Protein AF-A0A821YW10-F1 (afdb_monomer_lite)

Sequence (83 aa):
MDSSTQQEFENTNNDSEFPIRRANARLVIPDSEDLTIVDPIIGYAKEPLIPLKDACIPLVPIVYNILVYASIALEHTPDNPAN

pLDDT: mean 70.24, std 18.45, range [37.84, 95.06]

Secondary structure (DSSP, 8-state):
--------------------------------S------HHHHHHTSPPPPHHHHTGGGTTTSTTHHHHHHHHHHHS-SS---

Radius of gyration: 25.29 Å; chains: 1; bounding box: 42×36×80 Å

Structure (mmCIF, N/CA/C/O backbone):
data_AF-A0A821YW10-F1
#
_entry.id   AF-A0A821YW10-F1
#
loop_
_atom_site.group_PDB
_atom_site.id
_atom_site.type_symbol
_atom_site.label_atom_id
_atom_site.label_alt_id
_atom_site.label_comp_id
_atom_site.label_asym_id
_atom_site.label_entity_id
_atom_site.label_seq_id
_atom_site.pdbx_PDB_ins_code
_atom_site.Cartn_x
_atom_site.Cartn_y
_atom_site.Cartn_z
_atom_site.occupancy
_atom_site.B_iso_or_equiv
_atom_site.auth_seq_id
_atom_site.auth_comp_id
_atom_site.auth_asym_id
_atom_site.auth_atom_id
_atom_site.pdbx_PDB_model_num
ATOM 1 N N . MET A 1 1 ? 20.452 29.845 -58.859 1.00 41.38 1 MET A N 1
ATOM 2 C CA . MET A 1 1 ? 18.999 30.017 -58.669 1.00 41.38 1 MET A CA 1
ATOM 3 C C . MET A 1 1 ? 18.418 28.632 -58.805 1.00 41.38 1 MET A C 1
ATOM 5 O O . MET A 1 1 ? 18.189 28.218 -59.927 1.00 41.38 1 MET A O 1
ATOM 9 N N . ASP A 1 2 ? 18.258 27.924 -57.690 1.00 37.84 2 ASP A N 1
ATOM 10 C CA . ASP A 1 2 ? 17.658 26.593 -57.678 1.00 37.84 2 ASP A CA 1
ATOM 11 C C . ASP A 1 2 ? 16.554 26.589 -56.623 1.00 37.84 2 ASP A C 1
ATOM 13 O O . ASP A 1 2 ? 16.787 26.897 -55.454 1.00 37.84 2 ASP A O 1
ATOM 17 N N . SER A 1 3 ? 15.336 26.300 -57.071 1.00 45.56 3 SER A N 1
ATOM 18 C CA . SER A 1 3 ? 14.204 25.964 -56.218 1.00 45.56 3 SER A CA 1
ATOM 19 C C . SER A 1 3 ? 14.165 24.449 -56.061 1.00 45.56 3 SER A C 1
ATOM 21 O O . SER A 1 3 ? 14.128 23.720 -57.049 1.00 45.56 3 SER A O 1
ATOM 23 N N . SER A 1 4 ? 14.118 23.966 -54.825 1.00 50.47 4 SER A N 1
ATOM 24 C CA . SER A 1 4 ? 13.557 22.655 -54.497 1.00 50.47 4 SER A CA 1
ATOM 25 C C . SER A 1 4 ? 13.000 22.715 -53.084 1.00 50.47 4 SER A C 1
ATOM 27 O O . SER A 1 4 ? 13.727 22.809 -52.101 1.00 50.47 4 SER A O 1
ATOM 29 N N . THR A 1 5 ? 11.674 22.736 -53.030 1.00 46.97 5 THR A N 1
ATOM 30 C CA . THR A 1 5 ? 10.851 22.608 -51.835 1.00 46.97 5 THR A CA 1
ATOM 31 C C . THR A 1 5 ? 11.057 21.220 -51.238 1.00 46.97 5 THR A C 1
ATOM 33 O O . THR A 1 5 ? 10.771 20.223 -51.895 1.00 46.97 5 THR A O 1
ATOM 36 N N . GLN A 1 6 ? 11.495 21.157 -49.983 1.00 52.94 6 GLN A N 1
ATOM 37 C CA . GLN A 1 6 ? 11.181 20.047 -49.090 1.00 52.94 6 GLN A CA 1
ATOM 38 C C . GLN A 1 6 ? 10.517 20.642 -47.853 1.00 52.94 6 GLN A C 1
ATOM 40 O O . GLN A 1 6 ? 11.112 21.378 -47.072 1.00 52.94 6 GLN A O 1
ATOM 45 N N . GLN A 1 7 ? 9.221 20.389 -47.786 1.00 48.00 7 GLN A N 1
ATOM 46 C CA . GLN A 1 7 ? 8.339 20.608 -46.660 1.00 48.00 7 GLN A CA 1
ATOM 47 C C . GLN A 1 7 ? 8.401 19.305 -45.868 1.00 48.00 7 GLN A C 1
ATOM 49 O O . GLN A 1 7 ? 8.096 18.290 -46.480 1.00 48.00 7 GLN A O 1
ATOM 54 N N . GLU A 1 8 ? 8.803 19.304 -44.592 1.00 43.12 8 GLU A N 1
ATOM 55 C CA . GLU A 1 8 ? 8.373 18.268 -43.644 1.00 43.12 8 GLU A CA 1
ATOM 56 C C . GLU A 1 8 ? 8.776 18.539 -42.182 1.00 43.12 8 GLU A C 1
ATOM 58 O O . GLU A 1 8 ? 9.917 18.860 -41.859 1.00 43.12 8 GLU A O 1
ATOM 63 N N . PHE A 1 9 ? 7.756 18.342 -41.348 1.00 43.16 9 PHE A N 1
ATOM 64 C CA . PHE A 1 9 ? 7.698 18.083 -39.912 1.00 43.16 9 PHE A CA 1
ATOM 65 C C . PHE A 1 9 ? 8.001 19.201 -38.904 1.00 43.16 9 PHE A C 1
ATOM 67 O O . PHE A 1 9 ? 9.132 19.552 -38.578 1.00 43.16 9 PHE A O 1
ATOM 74 N N . GLU A 1 10 ? 6.876 19.693 -38.374 1.00 46.50 10 GLU A N 1
ATOM 75 C CA . GLU A 1 10 ? 6.660 20.270 -37.052 1.00 46.50 10 GLU A CA 1
ATOM 76 C C . GLU A 1 10 ? 7.704 19.844 -36.020 1.00 46.50 10 GLU A C 1
ATOM 78 O O . GLU A 1 10 ? 7.805 18.677 -35.649 1.00 46.50 10 GLU A O 1
ATOM 83 N N . ASN A 1 11 ? 8.401 20.831 -35.469 1.00 43.34 11 ASN A N 1
ATOM 84 C CA . ASN A 1 11 ? 9.003 20.699 -34.157 1.00 43.34 11 ASN A CA 1
ATOM 85 C C . ASN A 1 11 ? 8.376 21.781 -33.285 1.00 43.34 11 ASN A C 1
ATOM 87 O O . ASN A 1 11 ? 8.899 22.887 -33.137 1.00 43.34 11 ASN A O 1
ATOM 91 N N . THR A 1 12 ? 7.179 21.495 -32.770 1.00 42.31 12 THR A N 1
ATOM 92 C CA . THR A 1 12 ? 6.643 22.263 -31.652 1.00 42.31 12 THR A CA 1
ATOM 93 C C . THR A 1 12 ? 7.522 21.947 -30.452 1.00 42.31 12 THR A C 1
ATOM 95 O O . THR A 1 12 ? 7.258 21.001 -29.709 1.00 42.31 12 THR A O 1
ATOM 98 N N . ASN A 1 13 ? 8.578 22.742 -30.279 1.00 53.25 13 ASN A N 1
ATOM 99 C CA . ASN A 1 13 ? 9.245 22.929 -28.999 1.00 53.25 13 ASN A CA 1
ATOM 100 C C . ASN A 1 13 ? 8.228 23.568 -28.049 1.00 53.25 13 ASN A C 1
ATOM 102 O O . ASN A 1 13 ? 8.246 24.767 -27.788 1.00 53.25 13 ASN A O 1
ATOM 106 N N . ASN A 1 14 ? 7.284 22.758 -27.581 1.00 49.50 14 ASN A N 1
ATOM 107 C CA . ASN A 1 14 ? 6.548 23.050 -26.374 1.00 49.50 14 ASN A CA 1
ATOM 108 C C . ASN A 1 14 ? 7.461 22.605 -25.242 1.00 49.50 14 ASN A C 1
ATOM 110 O O . ASN A 1 14 ? 7.293 21.525 -24.676 1.00 49.50 14 ASN A O 1
ATOM 114 N N . ASP A 1 15 ? 8.427 23.464 -24.925 1.00 52.28 15 ASP A N 1
ATOM 115 C CA . ASP A 1 15 ? 8.974 23.546 -23.581 1.00 52.28 15 ASP A CA 1
ATOM 116 C C . ASP A 1 15 ? 7.805 23.951 -22.676 1.00 52.28 15 ASP A C 1
ATOM 118 O O . ASP A 1 15 ? 7.620 25.112 -22.310 1.00 52.28 15 ASP A O 1
ATOM 122 N N . SER A 1 16 ? 6.936 22.985 -22.370 1.00 56.16 16 SER A N 1
ATOM 123 C CA . SER A 1 16 ? 5.974 23.095 -21.290 1.00 56.16 16 SER A CA 1
ATOM 124 C C . SER A 1 16 ? 6.786 23.003 -20.010 1.00 56.16 16 SER A C 1
ATOM 126 O O . SER A 1 16 ? 6.873 21.960 -19.359 1.00 56.16 16 SER A O 1
ATOM 128 N N . GLU A 1 17 ? 7.452 24.108 -19.704 1.00 50.94 17 GLU A N 1
ATOM 129 C CA . GLU A 1 17 ? 8.027 24.408 -18.415 1.00 50.94 17 GLU A CA 1
ATOM 130 C C . GLU A 1 17 ? 6.852 24.378 -17.433 1.00 50.94 17 GLU A C 1
ATOM 132 O O . GLU A 1 17 ? 6.122 25.352 -17.274 1.00 50.94 17 GLU A O 1
ATOM 137 N N . PHE A 1 18 ? 6.566 23.204 -16.861 1.00 56.34 18 PHE A N 1
ATOM 138 C CA . PHE A 1 18 ? 5.563 23.075 -15.815 1.00 56.34 18 PHE A CA 1
ATOM 139 C C . PHE A 1 18 ? 6.067 23.920 -14.650 1.00 56.34 18 PHE A C 1
ATOM 141 O O . PHE A 1 18 ? 7.066 23.541 -14.028 1.00 56.34 18 PHE A O 1
ATOM 148 N N . PRO A 1 19 ? 5.427 25.054 -14.312 1.00 48.31 19 PRO A N 1
ATOM 149 C CA . PRO A 1 19 ? 5.855 25.781 -13.143 1.00 48.31 19 PRO A CA 1
ATOM 150 C C . PRO A 1 19 ? 5.514 24.881 -11.959 1.00 48.31 19 PRO A C 1
ATOM 152 O O . PRO A 1 19 ? 4.339 24.684 -11.639 1.00 48.31 19 PRO A O 1
ATOM 155 N N . ILE A 1 20 ? 6.535 24.308 -11.316 1.00 54.38 20 ILE A N 1
ATOM 156 C CA . ILE A 1 20 ? 6.391 23.598 -10.045 1.00 54.38 20 ILE A CA 1
ATOM 157 C C . ILE A 1 20 ? 6.027 24.658 -8.999 1.00 54.38 20 ILE A C 1
ATOM 159 O O . ILE A 1 20 ? 6.845 25.118 -8.205 1.00 54.38 20 ILE A O 1
ATOM 163 N N . ARG A 1 21 ? 4.763 25.085 -9.011 1.00 55.31 21 ARG A N 1
ATOM 164 C CA . ARG A 1 21 ? 4.152 25.858 -7.940 1.00 55.31 21 ARG A CA 1
ATOM 165 C C . ARG A 1 21 ? 3.932 24.901 -6.779 1.00 55.31 21 ARG A C 1
ATOM 167 O O . ARG A 1 21 ? 2.827 24.419 -6.559 1.00 55.31 21 ARG A O 1
ATOM 174 N N . ARG A 1 22 ? 4.977 24.649 -5.992 1.00 55.56 22 ARG A N 1
ATOM 175 C CA . ARG A 1 22 ? 4.789 24.221 -4.601 1.00 55.56 22 ARG A CA 1
ATOM 176 C C . ARG A 1 22 ? 4.395 25.443 -3.780 1.00 55.56 22 ARG A C 1
ATOM 178 O O . ARG A 1 22 ? 5.170 25.959 -2.985 1.00 55.56 22 ARG A O 1
ATOM 185 N N . ALA A 1 23 ? 3.178 25.921 -4.003 1.00 49.59 23 ALA A N 1
ATOM 186 C CA . ALA A 1 23 ? 2.462 26.623 -2.960 1.00 49.59 23 ALA A CA 1
ATOM 187 C C . ALA A 1 23 ? 1.686 25.536 -2.226 1.00 49.59 23 ALA A C 1
ATOM 189 O O . ALA A 1 23 ? 0.805 24.911 -2.813 1.00 49.59 23 ALA A O 1
ATOM 190 N N . ASN A 1 24 ? 2.031 25.281 -0.966 1.00 62.09 24 ASN A N 1
ATOM 191 C CA . ASN A 1 24 ? 1.171 24.525 -0.064 1.00 62.09 24 ASN A CA 1
ATOM 192 C C . ASN A 1 24 ? -0.105 25.353 0.142 1.00 62.09 24 ASN A C 1
ATOM 194 O O . ASN A 1 24 ? -0.257 26.049 1.144 1.00 62.09 24 ASN A O 1
ATOM 198 N N . ALA A 1 25 ? -0.997 25.343 -0.846 1.00 58.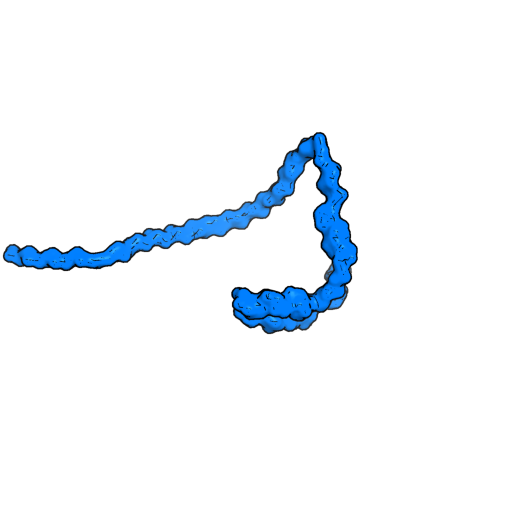62 25 ALA A N 1
ATOM 199 C CA . ALA A 1 25 ? -2.333 25.877 -0.724 1.00 58.62 25 ALA A CA 1
ATOM 200 C C . ALA A 1 25 ? -3.091 24.875 0.139 1.00 58.62 25 ALA A C 1
ATOM 202 O O . ALA A 1 25 ? -3.710 23.935 -0.354 1.00 58.62 25 ALA A O 1
ATOM 203 N N . ARG A 1 26 ? -2.973 25.034 1.460 1.00 57.47 26 ARG A N 1
ATOM 204 C CA . ARG A 1 26 ? -3.916 24.419 2.384 1.00 57.47 26 ARG A CA 1
ATOM 205 C C . ARG A 1 26 ? -5.293 24.869 1.903 1.00 57.47 26 ARG A C 1
ATOM 207 O O . ARG A 1 26 ? -5.587 26.061 1.950 1.00 57.47 26 ARG A O 1
ATOM 214 N N . LEU A 1 27 ? -6.091 23.936 1.388 1.00 61.94 27 LEU A N 1
ATOM 215 C CA . LEU A 1 27 ? -7.508 24.154 1.128 1.00 61.94 27 LEU A CA 1
ATOM 216 C C . LEU A 1 27 ? -8.158 24.395 2.490 1.00 61.94 27 LEU A C 1
ATOM 218 O O . LEU A 1 27 ? -8.580 23.469 3.175 1.00 61.94 27 LEU A O 1
ATOM 222 N N . VAL A 1 28 ? -8.131 25.648 2.934 1.00 59.81 28 VAL A N 1
ATOM 223 C CA . VAL A 1 28 ? -8.983 26.121 4.013 1.00 59.81 28 VAL A CA 1
ATOM 224 C C . VAL A 1 28 ? -10.347 26.237 3.362 1.00 59.81 28 VAL A C 1
ATOM 226 O O . VAL A 1 28 ? -10.602 27.177 2.614 1.00 59.81 28 VAL A O 1
ATOM 229 N N . ILE A 1 29 ? -11.168 25.206 3.544 1.00 63.03 29 ILE A N 1
ATOM 230 C CA . ILE A 1 29 ? -12.580 25.270 3.186 1.00 63.03 29 ILE A CA 1
ATOM 231 C C . ILE A 1 29 ? -13.135 26.421 4.038 1.00 63.03 29 ILE A C 1
ATOM 233 O O . ILE A 1 29 ? -13.036 26.327 5.262 1.00 63.03 29 ILE A O 1
ATOM 237 N N . PRO A 1 30 ? -13.586 27.541 3.440 1.00 58.28 30 PRO A N 1
ATOM 238 C CA . PRO A 1 30 ? -14.198 28.613 4.212 1.00 58.28 30 PRO A CA 1
ATOM 239 C C . PRO A 1 30 ? -15.411 28.024 4.920 1.00 58.28 30 PRO A C 1
ATOM 241 O O . PRO A 1 30 ? -16.102 27.206 4.315 1.00 58.28 30 PRO A O 1
ATOM 244 N N . ASP A 1 31 ? -15.619 28.408 6.179 1.00 59.06 31 ASP A N 1
ATOM 245 C CA . ASP A 1 31 ? -16.681 27.906 7.048 1.00 59.06 31 ASP A CA 1
ATOM 246 C C . ASP A 1 31 ? -18.050 28.056 6.362 1.00 59.06 31 ASP A C 1
ATOM 248 O O . ASP A 1 31 ? -18.736 29.068 6.481 1.00 59.06 31 ASP A O 1
ATOM 252 N N . SER A 1 32 ? -18.432 27.057 5.568 1.00 58.72 32 SER A N 1
ATOM 253 C CA . SER A 1 32 ? -19.780 26.914 5.059 1.00 58.72 32 SER A CA 1
ATOM 254 C C . SER A 1 32 ? -20.579 26.363 6.222 1.00 58.72 32 SER A C 1
ATOM 256 O O . SER A 1 32 ? -20.278 25.268 6.700 1.00 58.72 32 SER A O 1
ATOM 258 N N . GLU A 1 33 ? -21.557 27.129 6.693 1.00 62.03 33 GLU A N 1
ATOM 259 C CA . GLU A 1 33 ? -22.540 26.719 7.694 1.00 62.03 33 GLU A CA 1
ATOM 260 C C . GLU A 1 33 ? -23.410 25.568 7.153 1.00 62.03 33 GLU A C 1
ATOM 262 O O . GLU A 1 33 ? -24.560 25.756 6.789 1.00 62.03 33 GLU A O 1
ATOM 267 N N . ASP A 1 34 ? -22.804 24.389 7.014 1.00 58.03 34 ASP A N 1
ATOM 268 C CA . ASP A 1 34 ? -23.412 23.056 6.955 1.00 58.03 34 ASP A CA 1
ATOM 269 C C . ASP A 1 34 ? -22.287 21.995 7.005 1.00 58.03 34 ASP A C 1
ATOM 271 O O . ASP A 1 34 ? -22.168 21.078 6.191 1.00 58.03 34 ASP A O 1
ATOM 275 N N . LEU A 1 35 ? -21.373 22.141 7.971 1.00 58.94 35 LEU A N 1
ATOM 276 C CA . LEU A 1 35 ? -20.314 21.168 8.239 1.00 58.94 35 LEU A CA 1
ATOM 277 C C . LEU A 1 35 ? -20.887 19.969 9.013 1.00 58.94 35 LEU A C 1
ATOM 279 O O . LEU A 1 35 ? -20.581 19.751 10.180 1.00 58.94 35 LEU A O 1
ATOM 283 N N . THR A 1 36 ? -21.645 19.119 8.319 1.00 55.50 36 THR A N 1
ATOM 284 C CA . THR A 1 36 ? -21.685 17.677 8.645 1.00 55.50 36 THR A CA 1
ATOM 285 C C . THR A 1 36 ? -20.459 16.942 8.076 1.00 55.50 36 THR A C 1
ATOM 287 O O . THR A 1 36 ? -20.433 15.720 7.977 1.00 55.50 36 THR A O 1
ATOM 290 N N . ILE A 1 37 ? -19.398 17.681 7.724 1.00 59.22 37 ILE A N 1
ATOM 291 C CA . ILE A 1 37 ? -18.093 17.163 7.291 1.00 59.22 37 ILE A CA 1
ATOM 292 C C . ILE A 1 37 ? -17.225 16.894 8.529 1.00 59.22 37 ILE A C 1
ATOM 294 O O . ILE A 1 37 ? -16.150 17.451 8.724 1.00 59.22 37 ILE A O 1
ATOM 298 N N . VAL A 1 38 ? -17.745 16.043 9.398 1.00 56.28 38 VAL A N 1
ATOM 299 C CA . VAL A 1 38 ? -17.053 15.408 10.518 1.00 56.28 38 VAL A CA 1
ATOM 300 C C . VAL A 1 38 ? -17.430 13.944 10.270 1.00 56.28 38 VAL A C 1
ATOM 302 O O . VAL A 1 38 ? -18.534 13.526 10.575 1.00 56.28 38 VAL A O 1
ATOM 305 N N . ASP A 1 39 ? -16.751 13.162 9.432 1.00 58.91 39 ASP A N 1
ATOM 306 C CA . ASP A 1 39 ? -15.342 12.829 9.512 1.00 58.91 39 ASP A CA 1
ATOM 307 C C . ASP A 1 39 ? -14.922 11.972 8.298 1.00 58.91 39 ASP A C 1
ATOM 309 O O . ASP A 1 39 ? -15.080 10.744 8.324 1.00 58.91 39 ASP A O 1
ATOM 313 N N . PRO A 1 40 ? -14.333 12.538 7.231 1.00 56.28 40 PRO A N 1
ATOM 314 C CA . PRO A 1 40 ? -13.805 11.701 6.153 1.00 56.28 40 PRO A CA 1
ATOM 315 C C . PRO A 1 40 ? -12.697 10.761 6.658 1.00 56.28 40 PRO A C 1
ATOM 317 O O . PRO A 1 40 ? -12.513 9.681 6.111 1.00 56.28 40 PRO A O 1
ATOM 320 N N . ILE A 1 41 ? -12.001 11.128 7.743 1.00 62.41 41 ILE A N 1
ATOM 321 C CA . ILE A 1 41 ? -10.903 10.345 8.326 1.00 62.41 41 ILE A CA 1
ATOM 322 C C . ILE A 1 41 ? -11.412 9.202 9.223 1.00 62.41 41 ILE A C 1
ATOM 324 O O . ILE A 1 41 ? -10.773 8.153 9.267 1.00 62.41 41 ILE A O 1
ATOM 328 N N . ILE A 1 42 ? -12.566 9.336 9.899 1.00 64.25 42 ILE A N 1
ATOM 329 C CA . ILE A 1 42 ? -13.074 8.258 10.775 1.00 64.25 42 ILE A CA 1
ATOM 330 C C . ILE A 1 42 ? -13.413 7.004 9.972 1.00 64.25 42 ILE A C 1
ATOM 332 O O . ILE A 1 42 ? -13.232 5.900 10.481 1.00 64.25 42 ILE A O 1
ATOM 336 N N . GLY A 1 43 ? -13.890 7.156 8.734 1.00 66.75 43 GLY A N 1
ATOM 337 C CA . GLY A 1 43 ? -14.136 6.020 7.844 1.00 66.75 43 GLY A CA 1
ATOM 338 C C . GLY A 1 43 ? -12.880 5.166 7.666 1.00 66.75 43 GLY A C 1
ATOM 339 O O . GLY A 1 43 ? -12.900 3.982 7.988 1.00 66.75 43 GLY A O 1
ATOM 340 N N . TYR A 1 44 ? -11.768 5.797 7.283 1.00 68.00 44 TYR A N 1
ATOM 341 C CA . TYR A 1 44 ? -10.476 5.124 7.110 1.00 68.00 44 TYR A CA 1
ATOM 342 C C . TYR A 1 44 ? -9.884 4.607 8.423 1.00 68.00 44 TYR A C 1
ATOM 344 O O . TYR A 1 44 ? -9.253 3.558 8.438 1.00 68.00 44 TYR A O 1
ATOM 352 N N . ALA A 1 45 ? -10.116 5.296 9.543 1.00 73.38 45 ALA A N 1
ATOM 353 C CA . ALA A 1 45 ? -9.656 4.836 10.854 1.00 73.38 45 ALA A CA 1
ATOM 354 C C . ALA A 1 45 ? -10.361 3.550 11.327 1.00 73.38 45 ALA A C 1
ATOM 356 O O . ALA A 1 45 ? -9.852 2.861 12.209 1.00 73.38 45 ALA A O 1
ATOM 357 N N . LYS A 1 46 ? -11.541 3.240 10.770 1.00 78.62 46 LYS A N 1
ATOM 358 C CA . LYS A 1 46 ? -12.289 2.004 11.049 1.00 78.62 46 LYS A CA 1
ATOM 359 C C . LYS A 1 46 ? -11.887 0.848 10.139 1.00 78.62 46 LYS A C 1
ATOM 361 O O . LYS A 1 46 ? -12.260 -0.289 10.429 1.00 78.62 46 LYS A O 1
ATOM 366 N N . GLU A 1 47 ? -11.178 1.118 9.047 1.00 80.56 47 GLU A N 1
ATOM 367 C CA . GLU A 1 47 ? -10.682 0.060 8.182 1.00 80.56 47 GLU A CA 1
ATOM 368 C C . GLU A 1 47 ? -9.548 -0.695 8.884 1.00 80.56 47 GLU A C 1
ATOM 370 O O . GLU A 1 47 ? -8.723 -0.094 9.579 1.00 80.56 47 GLU A O 1
ATOM 375 N N . PRO A 1 48 ? -9.501 -2.029 8.748 1.00 82.00 48 PRO A N 1
ATOM 376 C CA . PRO A 1 48 ? -8.407 -2.799 9.306 1.00 82.00 48 PRO A CA 1
ATOM 377 C C . PRO A 1 48 ? -7.094 -2.349 8.664 1.00 82.00 48 PRO A C 1
ATOM 379 O O . PRO A 1 48 ? -6.963 -2.332 7.440 1.00 82.00 48 PRO A O 1
ATOM 382 N N . LEU A 1 49 ? -6.108 -2.012 9.497 1.00 84.81 49 LEU A N 1
ATOM 383 C CA . LEU A 1 49 ? -4.763 -1.722 9.018 1.00 84.81 49 LEU A CA 1
ATOM 384 C C . LEU A 1 49 ? -4.200 -2.979 8.355 1.00 84.81 49 LEU A C 1
ATOM 386 O O . LEU A 1 49 ? -4.088 -4.032 8.984 1.00 84.81 49 LEU A O 1
ATOM 390 N N . ILE A 1 50 ? -3.845 -2.856 7.082 1.00 89.06 50 ILE A N 1
ATOM 391 C CA . ILE A 1 50 ? -3.167 -3.905 6.327 1.00 89.06 50 ILE A CA 1
ATOM 392 C C . ILE A 1 50 ? -1.675 -3.581 6.209 1.00 89.06 50 ILE A C 1
ATOM 394 O O . ILE A 1 50 ? -1.302 -2.403 6.182 1.00 89.06 50 ILE A O 1
ATOM 398 N N . PRO A 1 51 ? -0.798 -4.595 6.117 1.00 89.50 51 PRO A N 1
ATOM 399 C CA . PRO A 1 51 ? 0.612 -4.365 5.846 1.00 89.50 51 PRO A CA 1
ATOM 400 C C . PRO A 1 51 ? 0.803 -3.576 4.548 1.00 89.50 51 PRO A C 1
ATOM 402 O O . PRO A 1 51 ? 0.148 -3.849 3.540 1.00 89.50 51 PRO A O 1
ATOM 405 N N . LEU A 1 52 ? 1.756 -2.640 4.545 1.00 89.31 52 LEU A N 1
ATOM 406 C CA . LEU A 1 52 ? 2.051 -1.798 3.379 1.00 89.31 52 LEU A CA 1
ATOM 407 C C . LEU A 1 52 ? 2.294 -2.629 2.109 1.00 89.31 52 LEU A C 1
ATOM 409 O O . LEU A 1 52 ? 1.814 -2.289 1.033 1.00 89.31 52 LEU A O 1
ATOM 413 N N . LYS A 1 53 ? 2.998 -3.757 2.242 1.00 91.44 53 LYS A N 1
ATOM 414 C CA . LYS A 1 53 ? 3.268 -4.673 1.130 1.00 91.44 53 LYS A CA 1
ATOM 415 C C . LYS A 1 53 ? 1.985 -5.210 0.489 1.00 91.44 53 LYS A C 1
ATOM 417 O O . LYS A 1 53 ? 1.915 -5.276 -0.736 1.00 91.44 53 LYS A O 1
ATOM 422 N N . ASP A 1 54 ? 0.988 -5.552 1.300 1.00 91.19 54 ASP A N 1
ATOM 423 C CA . ASP A 1 54 ? -0.278 -6.121 0.834 1.00 91.19 54 ASP A CA 1
ATOM 424 C C . ASP A 1 54 ? -1.153 -5.043 0.188 1.00 91.19 54 ASP A C 1
ATOM 426 O O . ASP A 1 54 ? -1.730 -5.269 -0.877 1.00 91.19 54 ASP A O 1
ATOM 430 N N . ALA A 1 55 ? -1.151 -3.831 0.755 1.00 90.75 55 ALA A N 1
ATOM 431 C CA . ALA A 1 55 ? -1.800 -2.661 0.162 1.00 90.75 55 ALA A CA 1
ATOM 432 C C . ALA A 1 55 ? -1.250 -2.323 -1.237 1.00 90.75 55 ALA A C 1
ATOM 434 O O . ALA A 1 55 ? -1.975 -1.810 -2.088 1.00 90.75 55 ALA A O 1
ATOM 435 N N . CYS A 1 56 ? 0.026 -2.626 -1.495 1.00 92.56 56 CYS A N 1
ATOM 436 C CA . CYS A 1 56 ? 0.677 -2.357 -2.775 1.00 92.56 56 CYS A CA 1
ATOM 437 C C . CYS A 1 56 ? 0.426 -3.420 -3.857 1.00 92.56 56 CYS A C 1
ATOM 439 O O . CYS A 1 56 ? 0.711 -3.144 -5.024 1.00 92.56 56 CYS A O 1
ATOM 441 N N . ILE A 1 57 ? -0.104 -4.606 -3.530 1.00 93.50 57 ILE A N 1
ATOM 442 C CA . ILE A 1 57 ? -0.319 -5.688 -4.514 1.00 93.50 57 ILE A CA 1
ATOM 443 C C . ILE A 1 57 ? -1.174 -5.232 -5.712 1.00 93.50 57 ILE A C 1
ATOM 445 O O . ILE A 1 57 ? -0.750 -5.455 -6.849 1.00 93.50 57 ILE A O 1
ATOM 449 N N . PRO A 1 58 ? -2.321 -4.546 -5.524 1.00 94.06 58 PRO A N 1
ATOM 450 C CA . PRO A 1 58 ? -3.144 -4.083 -6.644 1.00 94.06 58 PRO A CA 1
ATOM 451 C C . PRO A 1 58 ? -2.444 -3.053 -7.542 1.00 94.06 58 PRO A C 1
ATOM 453 O O . PRO A 1 58 ? -2.863 -2.842 -8.678 1.00 94.06 58 PRO A O 1
ATOM 456 N N . LEU A 1 59 ? -1.381 -2.412 -7.047 1.00 93.50 59 LEU A N 1
ATOM 457 C CA . LEU A 1 59 ? -0.632 -1.378 -7.761 1.00 93.50 59 LEU A CA 1
ATOM 458 C C . LEU A 1 59 ? 0.522 -1.941 -8.593 1.00 93.50 59 LEU A C 1
ATOM 460 O O . LEU A 1 59 ? 1.037 -1.231 -9.450 1.00 93.50 59 LEU A O 1
ATOM 464 N N . VAL A 1 60 ? 0.911 -3.203 -8.391 1.00 94.38 60 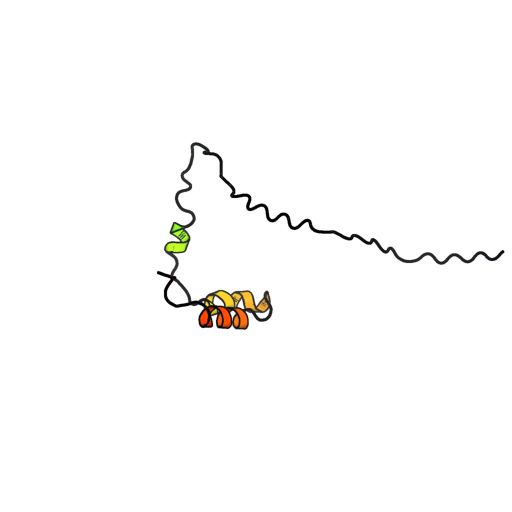VAL A N 1
ATOM 465 C CA . VAL A 1 60 ? 1.991 -3.870 -9.141 1.00 94.38 60 VAL A CA 1
ATOM 466 C C . VAL A 1 60 ? 1.869 -3.733 -10.669 1.00 94.38 60 VAL A C 1
ATOM 468 O O . VAL A 1 60 ? 2.887 -3.444 -11.296 1.00 94.38 60 VAL A O 1
ATOM 471 N N .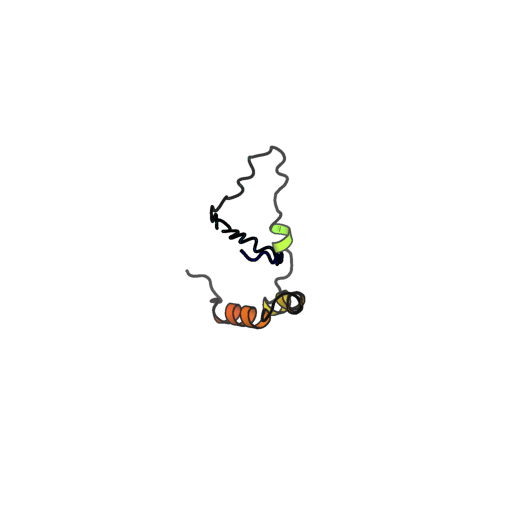 PRO A 1 61 ? 0.687 -3.894 -11.305 1.00 95.00 61 PRO A N 1
ATOM 472 C CA . PRO A 1 61 ? 0.580 -3.733 -12.757 1.00 95.00 61 PRO A CA 1
ATOM 473 C C . PRO A 1 61 ? 0.649 -2.272 -13.231 1.00 95.00 61 PRO A C 1
ATOM 475 O O . PRO A 1 61 ? 0.787 -2.032 -14.426 1.00 95.00 61 PRO A O 1
ATOM 478 N N . ILE A 1 62 ? 0.529 -1.301 -12.321 1.00 94.56 62 ILE A N 1
ATOM 479 C CA . ILE A 1 62 ? 0.437 0.136 -12.629 1.00 94.56 62 ILE A CA 1
ATOM 480 C C . ILE A 1 62 ? 1.768 0.833 -12.338 1.00 94.56 62 ILE A C 1
ATOM 482 O O . ILE A 1 62 ? 2.191 1.723 -13.074 1.00 94.56 62 ILE A O 1
ATOM 486 N N . VAL A 1 63 ? 2.429 0.432 -11.253 1.00 91.00 63 VAL A N 1
ATOM 487 C CA . VAL A 1 63 ? 3.612 1.096 -10.716 1.00 91.00 63 VAL A CA 1
ATOM 488 C C . VAL A 1 63 ? 4.783 0.128 -10.710 1.00 91.00 63 VAL A C 1
ATOM 490 O O . VAL A 1 63 ? 4.829 -0.844 -9.951 1.00 91.00 63 VAL A O 1
ATOM 493 N N . TYR A 1 64 ? 5.770 0.436 -11.545 1.00 93.25 64 TYR A N 1
ATOM 494 C CA . TYR A 1 64 ? 7.002 -0.331 -11.628 1.00 93.25 64 TYR A CA 1
ATOM 495 C C . TYR A 1 64 ? 7.730 -0.349 -10.277 1.00 93.25 64 TYR A C 1
ATOM 497 O O . TYR A 1 64 ? 7.870 0.680 -9.618 1.00 93.25 64 TYR A O 1
ATOM 505 N N . ASN A 1 65 ? 8.206 -1.528 -9.869 1.00 92.81 65 ASN A N 1
ATOM 506 C CA . ASN A 1 65 ? 8.974 -1.745 -8.639 1.00 92.81 65 ASN A CA 1
ATOM 507 C C . ASN A 1 65 ? 8.285 -1.338 -7.320 1.00 92.81 65 ASN A C 1
ATOM 509 O O . ASN A 1 65 ? 8.967 -1.198 -6.304 1.00 92.81 65 ASN A O 1
ATOM 513 N N . ILE A 1 66 ? 6.954 -1.206 -7.271 1.00 95.06 66 ILE A N 1
ATOM 514 C CA . ILE A 1 66 ? 6.253 -0.754 -6.054 1.00 95.06 66 ILE A CA 1
ATOM 515 C C . ILE A 1 66 ? 6.550 -1.608 -4.813 1.00 95.06 66 ILE A C 1
ATOM 517 O O . ILE A 1 66 ? 6.707 -1.076 -3.717 1.00 95.06 66 ILE A O 1
ATOM 521 N N . LEU A 1 67 ? 6.714 -2.923 -4.980 1.00 94.50 67 LEU A N 1
ATOM 522 C CA . LEU A 1 67 ? 7.048 -3.815 -3.868 1.00 94.50 67 LEU A CA 1
ATOM 523 C C . LEU A 1 67 ? 8.447 -3.546 -3.301 1.00 94.50 67 LEU A C 1
ATOM 525 O O . LEU A 1 67 ? 8.641 -3.679 -2.098 1.00 94.50 67 LEU A O 1
ATOM 529 N N . VAL A 1 68 ? 9.402 -3.129 -4.140 1.00 94.81 68 VAL A N 1
ATOM 530 C CA . VAL A 1 68 ? 10.751 -2.753 -3.691 1.00 94.81 68 VAL A CA 1
ATOM 531 C C . VAL A 1 68 ? 10.675 -1.495 -2.835 1.00 94.81 68 VAL A C 1
ATOM 533 O O . VAL A 1 68 ? 11.242 -1.459 -1.748 1.00 94.81 68 VAL A O 1
ATOM 536 N N . TYR A 1 69 ? 9.921 -0.487 -3.276 1.00 93.88 69 TYR A N 1
ATOM 537 C CA . TYR A 1 69 ? 9.724 0.731 -2.491 1.00 93.88 69 TYR A CA 1
ATOM 538 C C . TYR A 1 69 ? 8.996 0.465 -1.173 1.00 93.88 69 TYR A C 1
ATOM 540 O O . TYR A 1 69 ? 9.400 1.004 -0.147 1.00 93.88 69 TYR A O 1
ATOM 548 N N . ALA A 1 70 ? 7.979 -0.402 -1.176 1.00 93.62 70 ALA A N 1
ATOM 549 C CA . ALA A 1 70 ? 7.297 -0.822 0.045 1.00 93.62 70 ALA A CA 1
ATOM 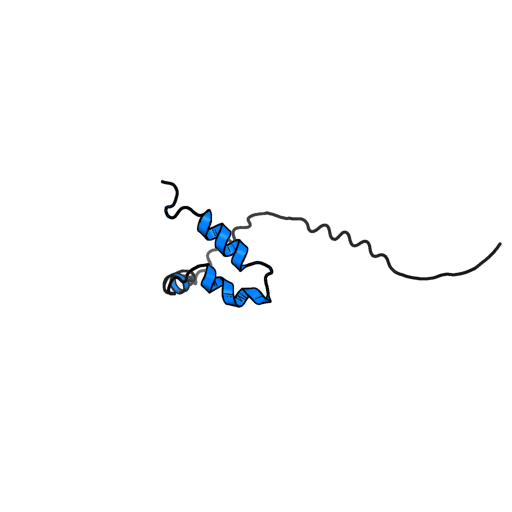550 C C . ALA A 1 70 ? 8.262 -1.507 1.026 1.00 93.62 70 ALA A C 1
ATOM 552 O O . ALA A 1 70 ? 8.242 -1.206 2.216 1.00 93.62 70 ALA A O 1
ATOM 553 N N . SER A 1 71 ? 9.144 -2.383 0.533 1.00 94.00 71 SER A N 1
ATOM 554 C CA . SER A 1 71 ? 10.180 -3.013 1.357 1.00 94.00 71 SER A CA 1
ATOM 555 C C . SER A 1 71 ? 11.160 -1.997 1.943 1.00 94.00 71 SER A C 1
ATOM 557 O O . SER A 1 71 ? 11.404 -2.034 3.144 1.00 94.00 71 SER A O 1
ATOM 559 N N . ILE A 1 72 ? 11.663 -1.061 1.133 1.00 94.31 72 ILE A N 1
ATOM 560 C CA . ILE A 1 72 ? 12.569 -0.000 1.603 1.00 94.31 72 ILE A CA 1
ATOM 561 C C . ILE A 1 72 ? 11.881 0.848 2.675 1.00 94.31 72 ILE A C 1
ATOM 563 O O . ILE A 1 72 ? 12.480 1.125 3.711 1.00 94.31 72 ILE A O 1
ATOM 567 N N . ALA A 1 73 ? 10.627 1.241 2.450 1.00 90.88 73 ALA A N 1
ATOM 568 C CA . ALA A 1 73 ? 9.876 2.039 3.410 1.00 90.88 73 ALA A CA 1
ATOM 569 C C . ALA A 1 73 ? 9.724 1.308 4.749 1.00 90.88 73 ALA A C 1
ATOM 571 O O . ALA A 1 73 ? 9.950 1.913 5.791 1.00 90.88 73 ALA A O 1
ATOM 572 N N . LEU A 1 74 ? 9.401 0.013 4.725 1.00 91.00 74 LEU A N 1
ATOM 573 C CA . LEU A 1 74 ? 9.284 -0.795 5.941 1.00 91.00 74 LEU A CA 1
ATOM 574 C C . LEU A 1 74 ? 10.622 -0.957 6.673 1.00 91.00 74 LEU A C 1
ATOM 576 O O . LEU A 1 74 ? 10.640 -0.938 7.894 1.00 91.00 74 LEU A O 1
ATOM 580 N N . GLU A 1 75 ? 11.734 -1.095 5.952 1.00 93.25 75 GLU A N 1
ATOM 581 C CA . GLU A 1 75 ? 13.064 -1.249 6.559 1.00 93.25 75 GLU A CA 1
ATOM 582 C C . GLU A 1 75 ? 13.585 0.049 7.196 1.00 93.25 75 GLU A C 1
ATOM 584 O O . GLU A 1 75 ? 14.264 0.013 8.220 1.00 93.25 75 GLU A O 1
ATOM 589 N N . HIS A 1 76 ? 13.272 1.202 6.598 1.00 91.12 76 HIS A N 1
ATOM 590 C CA . HIS A 1 76 ? 13.833 2.493 7.009 1.00 91.12 76 HIS A CA 1
ATOM 591 C C . HIS A 1 76 ? 12.890 3.325 7.882 1.00 91.12 76 HIS A C 1
ATOM 593 O O . HIS A 1 76 ? 13.299 4.378 8.375 1.00 91.12 76 HIS A O 1
ATOM 599 N N . THR A 1 77 ? 11.638 2.896 8.063 1.00 86.38 77 THR A N 1
ATOM 600 C CA . THR A 1 77 ? 10.697 3.568 8.963 1.00 86.38 77 THR A CA 1
ATOM 601 C C . THR A 1 77 ? 10.876 2.994 10.365 1.00 86.38 77 THR A C 1
ATOM 603 O O . THR A 1 77 ? 10.644 1.804 10.554 1.00 86.38 77 THR A O 1
ATOM 606 N N . PRO A 1 78 ? 11.286 3.802 11.355 1.00 80.62 78 PRO A N 1
ATOM 607 C CA . PRO A 1 78 ? 11.365 3.342 12.734 1.00 80.62 78 PRO A CA 1
ATOM 608 C C . PRO A 1 78 ? 9.981 2.907 13.232 1.00 80.62 78 PRO A C 1
ATOM 610 O O . PRO A 1 78 ? 9.001 3.614 13.003 1.00 80.62 78 PRO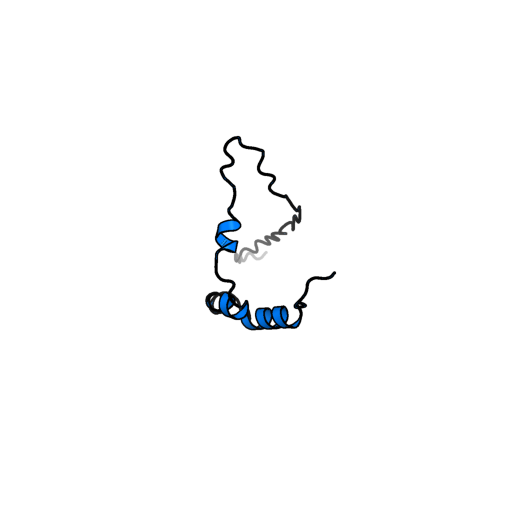 A O 1
ATOM 613 N N . ASP A 1 79 ? 9.910 1.790 13.961 1.00 77.25 79 ASP A N 1
ATOM 614 C CA . ASP A 1 79 ? 8.649 1.282 14.531 1.00 77.25 79 ASP A CA 1
ATOM 615 C C . ASP A 1 79 ? 7.985 2.280 15.491 1.00 77.25 79 ASP A C 1
ATOM 617 O O . ASP A 1 79 ? 6.767 2.277 15.664 1.00 77.25 79 ASP A O 1
ATOM 621 N N . ASN A 1 80 ? 8.791 3.150 16.108 1.00 78.94 80 ASN A N 1
ATOM 622 C CA . ASN A 1 80 ? 8.328 4.208 16.991 1.00 78.94 80 ASN A CA 1
ATOM 623 C C . ASN A 1 80 ? 8.597 5.593 16.386 1.00 78.94 80 ASN A C 1
ATOM 625 O O . ASN A 1 80 ? 9.701 5.840 15.892 1.00 78.94 80 ASN A O 1
ATOM 629 N N . PRO A 1 81 ? 7.641 6.533 16.488 1.00 74.44 81 PRO A N 1
ATOM 630 C CA . PRO A 1 81 ? 7.892 7.924 16.139 1.00 74.44 81 PRO A CA 1
ATOM 631 C C . PRO A 1 81 ? 8.995 8.512 17.030 1.00 74.44 81 PRO A C 1
ATOM 633 O O . PRO A 1 81 ? 9.221 8.050 18.149 1.00 74.44 81 PRO A O 1
ATOM 636 N N . ALA A 1 82 ? 9.688 9.538 16.531 1.00 76.50 82 ALA A N 1
ATOM 637 C CA . ALA A 1 82 ? 10.660 10.270 17.335 1.00 76.50 82 ALA A CA 1
ATOM 638 C C . ALA A 1 82 ? 9.975 10.864 18.580 1.00 76.50 82 ALA A C 1
ATOM 640 O O . ALA A 1 82 ? 8.908 11.471 18.461 1.00 76.50 82 ALA A O 1
ATOM 641 N N . ASN A 1 83 ? 10.589 10.646 19.747 1.00 65.25 83 ASN A N 1
ATOM 642 C CA . ASN A 1 83 ? 10.117 11.128 21.049 1.00 65.25 83 ASN 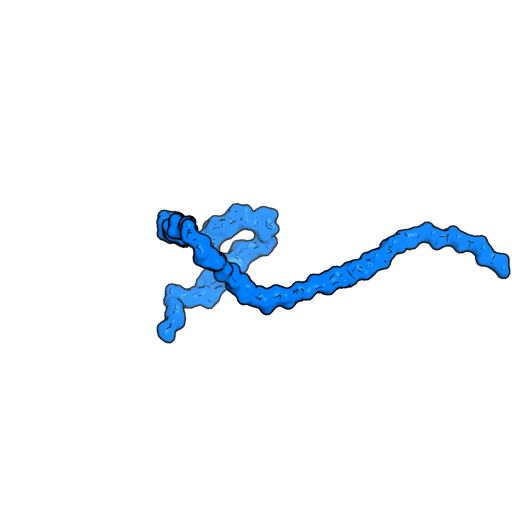A CA 1
ATOM 643 C C . ASN A 1 83 ? 10.301 12.639 21.209 1.00 65.25 83 ASN A C 1
ATOM 645 O O . ASN A 1 83 ? 11.340 13.153 20.731 1.00 65.25 83 ASN A O 1
#

Foldseek 3Di:
DDDDDDDDDDDPPPPVVPPPPPPPPPPPPPPDVPPPPPDPVVVVVPDDDDQLLVVCPVCPVPDPPSNVVSVVCVVPDDPDDDD